Protein AF-A0A178KLU5-F1 (afdb_monomer_lite)

Structure (mmCIF, N/CA/C/O backbone):
data_AF-A0A178KLU5-F1
#
_entry.id   AF-A0A178KLU5-F1
#
loop_
_atom_site.group_PDB
_atom_site.id
_atom_site.type_symbol
_atom_site.label_atom_id
_atom_site.label_alt_id
_atom_site.label_comp_id
_atom_site.label_asym_id
_atom_site.label_entity_id
_atom_site.label_seq_id
_atom_site.pdbx_PDB_ins_code
_atom_site.Cartn_x
_atom_site.Cartn_y
_atom_site.Cartn_z
_atom_site.occupancy
_atom_site.B_iso_or_equiv
_atom_site.auth_seq_id
_atom_site.auth_comp_id
_atom_site.auth_asym_id
_atom_site.auth_atom_id
_atom_site.pdbx_PDB_model_num
ATOM 1 N N . MET A 1 1 ? -0.956 -1.190 -17.703 1.00 75.81 1 MET A N 1
ATOM 2 C CA . MET A 1 1 ? -1.504 -1.656 -16.407 1.00 75.81 1 MET A CA 1
ATOM 3 C C . MET A 1 1 ? -0.330 -2.110 -15.546 1.00 75.81 1 MET A C 1
ATOM 5 O O . MET A 1 1 ? 0.378 -3.008 -15.987 1.00 75.81 1 MET A O 1
ATOM 9 N N . THR A 1 2 ? -0.073 -1.454 -14.412 1.00 88.25 2 THR A N 1
ATOM 10 C CA . THR A 1 2 ? 1.103 -1.701 -13.548 1.00 88.25 2 THR A CA 1
ATOM 11 C C . THR A 1 2 ? 0.933 -2.944 -12.670 1.00 88.25 2 THR A C 1
ATOM 13 O O . THR A 1 2 ? -0.189 -3.430 -12.498 1.00 88.25 2 THR A O 1
ATOM 16 N N . ILE A 1 3 ? 2.029 -3.452 -12.101 1.00 90.88 3 ILE A N 1
ATOM 17 C CA . ILE A 1 3 ? 2.013 -4.553 -11.126 1.00 90.88 3 ILE A CA 1
ATOM 18 C C . ILE A 1 3 ? 1.163 -4.166 -9.909 1.00 90.88 3 ILE A C 1
ATOM 20 O O . ILE A 1 3 ? 0.290 -4.940 -9.517 1.00 90.88 3 ILE A O 1
ATOM 24 N N . ALA A 1 4 ? 1.326 -2.946 -9.382 1.00 91.81 4 ALA A N 1
ATOM 25 C CA . ALA A 1 4 ? 0.518 -2.436 -8.273 1.00 91.81 4 ALA A CA 1
ATOM 26 C C . ALA A 1 4 ? -0.995 -2.505 -8.554 1.00 91.81 4 ALA A C 1
ATOM 28 O O . ALA A 1 4 ? -1.751 -3.009 -7.728 1.00 91.81 4 ALA A O 1
ATOM 29 N N . ASN A 1 5 ? -1.445 -2.080 -9.741 1.00 90.06 5 ASN A N 1
ATOM 30 C CA . ASN A 1 5 ? -2.868 -2.121 -10.104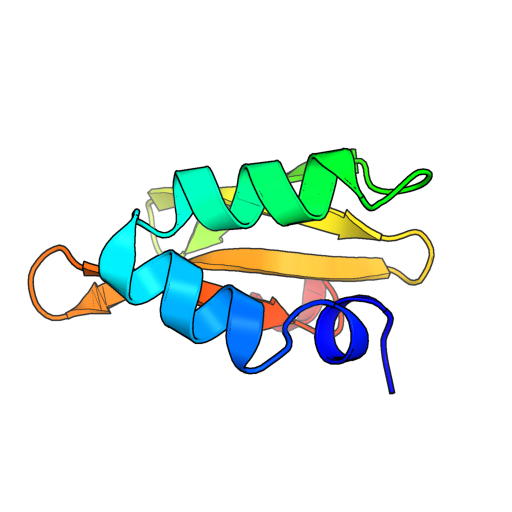 1.00 90.06 5 ASN A CA 1
ATOM 31 C C . ASN A 1 5 ? -3.404 -3.546 -10.286 1.00 90.06 5 ASN A C 1
ATOM 33 O O . ASN A 1 5 ? -4.589 -3.786 -10.079 1.00 90.06 5 ASN A O 1
ATOM 37 N N . LYS A 1 6 ? -2.554 -4.497 -10.687 1.00 89.69 6 LYS A N 1
ATOM 38 C CA . LYS A 1 6 ? -2.943 -5.911 -10.788 1.00 89.69 6 LYS A CA 1
ATOM 39 C C . LYS A 1 6 ? -3.059 -6.566 -9.411 1.00 89.69 6 LYS A C 1
ATOM 41 O O . LYS A 1 6 ? -3.940 -7.395 -9.207 1.00 89.69 6 LYS A O 1
ATOM 46 N N . LEU A 1 7 ? -2.165 -6.214 -8.487 1.00 90.06 7 LEU A N 1
ATOM 47 C CA . LEU A 1 7 ? -2.103 -6.812 -7.153 1.00 90.06 7 LEU A CA 1
ATOM 48 C C . LEU A 1 7 ? -3.097 -6.192 -6.170 1.00 90.06 7 LEU A C 1
ATOM 50 O O . LEU A 1 7 ? -3.623 -6.911 -5.318 1.00 90.06 7 LEU A O 1
ATOM 54 N N . LEU A 1 8 ? -3.417 -4.901 -6.309 1.00 90.88 8 LEU A N 1
ATOM 55 C CA . LEU A 1 8 ? -4.469 -4.243 -5.534 1.00 90.88 8 LEU A CA 1
ATOM 56 C C . LEU A 1 8 ? -5.861 -4.616 -6.070 1.00 90.88 8 LEU A C 1
ATOM 58 O O . LEU A 1 8 ? -6.609 -3.799 -6.599 1.00 90.88 8 LEU A O 1
ATOM 62 N N . SER A 1 9 ? -6.188 -5.898 -5.955 1.00 89.38 9 SER A N 1
ATOM 63 C CA . SER A 1 9 ? -7.479 -6.451 -6.353 1.00 89.38 9 SER A CA 1
ATOM 64 C C . SER A 1 9 ? -8.592 -6.067 -5.365 1.00 89.38 9 SER A C 1
ATOM 66 O O . SER A 1 9 ? -8.307 -5.753 -4.204 1.00 89.38 9 SER A O 1
ATOM 68 N N . PRO A 1 10 ? -9.876 -6.178 -5.762 1.00 89.75 10 PRO A N 1
ATOM 69 C CA . PRO A 1 10 ? -11.002 -5.995 -4.845 1.00 89.75 10 PRO A CA 1
ATOM 70 C C . PRO A 1 10 ? -10.905 -6.853 -3.577 1.00 89.75 10 PRO A C 1
ATOM 72 O O . PRO A 1 10 ? -11.283 -6.398 -2.504 1.00 89.75 10 PRO A O 1
ATOM 75 N N . ALA A 1 11 ? -10.334 -8.060 -3.668 1.00 90.06 11 ALA A N 1
ATOM 76 C CA . ALA A 1 11 ? -10.136 -8.935 -2.515 1.00 90.06 11 ALA A CA 1
ATOM 77 C C . ALA A 1 11 ? -9.161 -8.340 -1.484 1.00 90.06 11 ALA A C 1
ATOM 79 O O . ALA A 1 11 ? -9.437 -8.386 -0.289 1.00 90.06 11 ALA A O 1
ATOM 80 N N . ILE A 1 12 ? -8.058 -7.731 -1.938 1.00 91.12 12 ILE A N 1
ATOM 81 C CA . ILE A 1 12 ? -7.094 -7.051 -1.056 1.00 91.12 12 ILE A CA 1
ATOM 82 C C . ILE A 1 12 ? -7.711 -5.792 -0.440 1.00 91.12 12 ILE A C 1
ATOM 84 O O . ILE A 1 12 ? -7.471 -5.498 0.727 1.00 91.12 12 ILE A O 1
ATOM 88 N N . ILE A 1 13 ? -8.539 -5.065 -1.193 1.00 91.44 13 ILE A N 1
ATOM 89 C CA . ILE A 1 13 ? -9.253 -3.889 -0.677 1.00 91.44 13 ILE A CA 1
ATOM 90 C C . ILE A 1 13 ? -10.241 -4.298 0.423 1.00 91.44 13 ILE A C 1
ATOM 92 O O . ILE A 1 13 ? -10.300 -3.656 1.470 1.00 91.44 13 ILE A O 1
ATOM 96 N N . GLU A 1 14 ? -11.000 -5.373 0.218 1.00 92.62 14 GLU A N 1
ATOM 97 C CA . GLU A 1 14 ? -11.909 -5.896 1.241 1.00 92.62 14 GLU A CA 1
ATOM 98 C C . GLU A 1 14 ? -11.158 -6.440 2.460 1.00 92.62 14 GLU A C 1
ATOM 100 O O . GLU A 1 14 ? -11.576 -6.199 3.593 1.00 92.62 14 GLU A O 1
ATOM 105 N N . GLN A 1 15 ? -10.014 -7.098 2.256 1.00 91.25 15 GLN A N 1
ATOM 106 C CA . GLN A 1 15 ? -9.137 -7.509 3.35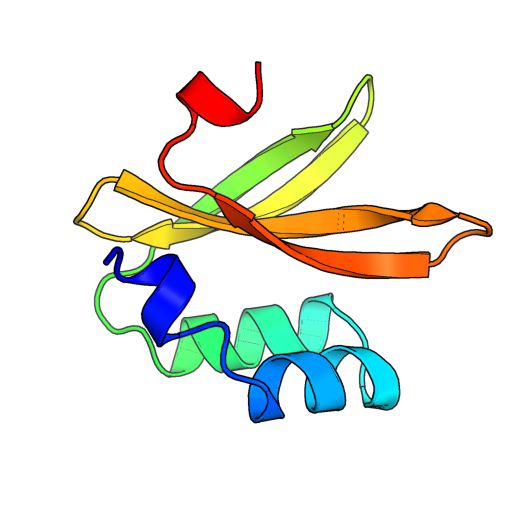1 1.00 91.25 15 GLN A CA 1
ATOM 107 C C . GLN A 1 15 ? -8.641 -6.295 4.147 1.00 91.25 15 GLN A C 1
ATOM 109 O O . GLN A 1 15 ? -8.746 -6.286 5.368 1.00 91.25 15 GLN A O 1
ATOM 114 N N . ALA A 1 16 ? -8.203 -5.224 3.477 1.00 92.44 16 ALA A N 1
ATOM 115 C CA . ALA A 1 16 ? -7.759 -3.997 4.138 1.00 92.44 16 ALA A CA 1
ATOM 116 C C . ALA A 1 16 ? -8.859 -3.353 5.001 1.00 9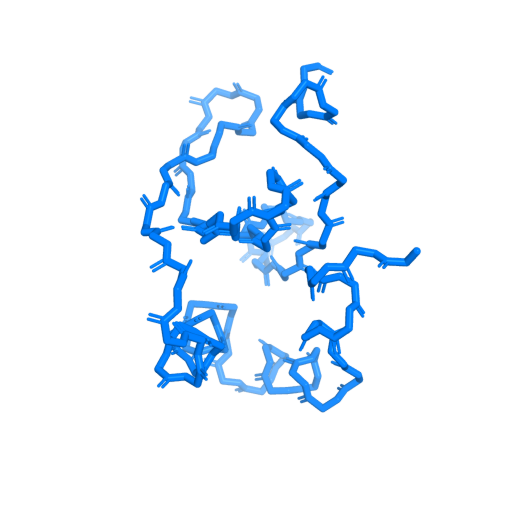2.44 16 ALA A C 1
ATOM 118 O O . ALA A 1 16 ? -8.558 -2.770 6.040 1.00 92.44 16 ALA A O 1
ATOM 119 N N . LYS A 1 17 ? -10.134 -3.482 4.610 1.00 90.44 17 LYS A N 1
ATOM 120 C CA . LYS A 1 17 ? -11.276 -2.999 5.406 1.00 90.44 17 LYS A CA 1
ATOM 121 C C . LYS A 1 17 ? -11.567 -3.865 6.632 1.00 90.44 17 LYS A C 1
ATOM 123 O O . LYS A 1 17 ? -12.004 -3.327 7.644 1.00 90.44 17 LYS A O 1
ATOM 128 N N . LYS A 1 18 ? -11.377 -5.184 6.533 1.00 92.00 18 LYS A N 1
ATOM 129 C CA . LYS A 1 18 ? -11.686 -6.141 7.610 1.00 92.00 18 LYS A CA 1
ATOM 130 C C . LYS A 1 18 ? -10.545 -6.296 8.608 1.00 92.00 18 LYS A C 1
ATOM 132 O O . LYS A 1 18 ? -10.781 -6.351 9.807 1.00 92.00 18 LYS A O 1
ATOM 137 N N . GLU A 1 19 ? -9.325 -6.373 8.097 1.00 92.00 19 GLU A N 1
ATOM 138 C CA . GLU A 1 19 ? -8.125 -6.743 8.848 1.00 92.00 19 GLU A CA 1
ATOM 139 C C . GLU A 1 19 ? -7.153 -5.569 9.008 1.00 92.00 19 GLU A C 1
ATOM 141 O O . GLU A 1 19 ? -6.200 -5.668 9.771 1.00 92.00 19 GLU A O 1
ATOM 146 N N . GLY A 1 20 ? -7.392 -4.448 8.324 1.00 92.88 20 GLY A N 1
ATOM 147 C CA . GLY A 1 20 ? -6.536 -3.265 8.355 1.00 92.88 20 GLY A CA 1
ATOM 148 C C . GLY A 1 20 ? -5.548 -3.199 7.187 1.00 92.88 20 GLY A C 1
ATOM 149 O O . GLY A 1 20 ? -5.131 -4.208 6.616 1.00 92.88 20 GLY A O 1
ATOM 150 N N . ALA A 1 21 ? -5.157 -1.973 6.826 1.00 93.88 21 ALA A N 1
ATOM 151 C CA . ALA A 1 21 ? -4.315 -1.716 5.658 1.00 93.88 21 ALA A CA 1
ATOM 152 C C . ALA A 1 21 ? -2.918 -2.352 5.759 1.00 93.88 21 ALA A C 1
ATOM 154 O O . ALA A 1 21 ? -2.416 -2.841 4.754 1.00 93.88 21 ALA A O 1
ATOM 155 N N . LEU A 1 22 ? -2.312 -2.386 6.952 1.00 93.62 22 LEU A N 1
ATOM 156 C CA . LEU A 1 22 ? -0.985 -2.983 7.157 1.00 93.62 22 LEU A CA 1
ATOM 157 C C . LEU A 1 22 ? -0.999 -4.505 6.960 1.00 93.62 22 LEU A C 1
ATOM 159 O O . LEU A 1 22 ? -0.173 -5.024 6.217 1.00 93.62 22 LEU A O 1
ATOM 163 N N . ASN A 1 23 ? -1.988 -5.202 7.522 1.00 94.12 23 ASN A N 1
ATOM 164 C CA . ASN A 1 23 ? -2.129 -6.655 7.366 1.00 94.12 23 ASN A CA 1
ATOM 165 C C . ASN A 1 23 ? -2.388 -7.046 5.899 1.00 94.12 23 ASN A C 1
ATOM 167 O O . ASN A 1 23 ? -1.831 -8.013 5.370 1.00 94.12 23 ASN A O 1
ATOM 171 N N . ALA A 1 24 ? -3.195 -6.247 5.196 1.00 94.44 24 ALA A N 1
ATOM 172 C CA . ALA A 1 24 ? -3.393 -6.418 3.763 1.00 94.44 24 ALA A CA 1
ATOM 173 C C . ALA A 1 24 ? -2.111 -6.118 2.958 1.00 94.44 24 ALA A C 1
ATOM 175 O O . ALA A 1 24 ? -1.803 -6.854 2.020 1.00 94.44 24 ALA A O 1
ATOM 176 N N . LEU A 1 25 ? -1.333 -5.090 3.328 1.00 94.31 25 LEU A N 1
ATOM 177 C CA . LEU A 1 25 ? -0.048 -4.772 2.690 1.00 94.31 25 LEU A CA 1
ATOM 178 C C . LEU A 1 25 ? 0.954 -5.922 2.848 1.00 94.31 25 LEU A C 1
ATOM 180 O O . LEU A 1 25 ? 1.589 -6.318 1.870 1.00 94.31 25 LEU A O 1
ATOM 184 N N . GLU A 1 26 ? 1.052 -6.492 4.049 1.00 92.94 26 GLU A N 1
ATOM 185 C CA . GLU A 1 26 ? 1.896 -7.652 4.341 1.00 92.94 26 GLU A CA 1
ATOM 186 C C . GLU A 1 26 ? 1.485 -8.866 3.500 1.00 92.94 26 GLU A C 1
ATOM 188 O O . GLU A 1 26 ? 2.332 -9.532 2.905 1.00 92.94 26 GLU A O 1
ATOM 193 N N . THR A 1 27 ? 0.179 -9.104 3.349 1.00 91.81 27 THR A N 1
ATOM 194 C CA . THR A 1 27 ? -0.338 -10.177 2.488 1.00 91.81 27 THR A CA 1
ATOM 195 C C . THR A 1 27 ? 0.087 -9.993 1.029 1.00 91.81 27 THR A C 1
ATOM 197 O O . THR A 1 27 ? 0.408 -10.971 0.344 1.00 91.81 27 THR A O 1
ATOM 200 N N . VAL A 1 28 ? 0.096 -8.754 0.524 1.00 91.50 28 VAL A N 1
ATOM 201 C CA . VAL A 1 28 ? 0.594 -8.468 -0.830 1.00 91.50 28 VAL A CA 1
ATOM 202 C C . VAL A 1 28 ? 2.101 -8.696 -0.907 1.00 91.50 28 VAL A C 1
ATOM 204 O O . VAL A 1 28 ? 2.560 -9.336 -1.853 1.00 91.50 28 VAL A O 1
ATOM 207 N N . TYR A 1 29 ? 2.860 -8.232 0.086 1.00 91.50 29 TYR A N 1
ATOM 208 C CA . TYR A 1 29 ? 4.308 -8.422 0.152 1.00 91.50 29 TYR A CA 1
ATOM 209 C C . TYR A 1 29 ? 4.696 -9.907 0.148 1.00 91.50 29 TYR A C 1
ATOM 211 O O . TYR A 1 29 ? 5.507 -10.327 -0.672 1.00 91.50 29 TYR A O 1
ATOM 219 N N . ALA A 1 30 ? 4.033 -10.731 0.964 1.00 89.00 30 ALA A N 1
ATOM 220 C CA . ALA A 1 30 ? 4.265 -12.174 1.036 1.00 89.00 30 ALA A CA 1
ATOM 221 C C . ALA A 1 30 ? 4.020 -12.899 -0.302 1.00 89.00 30 ALA A C 1
ATOM 223 O O . ALA A 1 30 ? 4.644 -13.920 -0.593 1.00 89.00 30 ALA A O 1
ATOM 224 N N . LYS A 1 31 ? 3.118 -12.372 -1.140 1.00 85.75 31 LYS A N 1
ATOM 225 C CA . LYS A 1 31 ? 2.809 -12.917 -2.473 1.00 85.75 31 LYS A CA 1
ATOM 226 C C . LYS A 1 31 ? 3.721 -12.361 -3.570 1.00 85.75 31 LYS A C 1
ATOM 228 O O . LYS A 1 31 ? 3.851 -12.978 -4.629 1.00 85.75 31 LYS A O 1
ATOM 233 N N . ALA A 1 32 ? 4.347 -11.209 -3.349 1.00 85.50 32 ALA A N 1
ATOM 234 C CA . ALA A 1 32 ? 5.137 -10.509 -4.348 1.00 85.50 32 ALA A CA 1
ATOM 235 C C . ALA A 1 32 ? 6.636 -10.833 -4.214 1.00 85.50 32 ALA A C 1
ATOM 237 O O . ALA A 1 32 ? 7.378 -10.150 -3.519 1.00 85.50 32 ALA A O 1
ATOM 238 N N . ARG A 1 33 ? 7.109 -11.842 -4.962 1.00 76.19 33 ARG A N 1
ATOM 239 C CA . ARG A 1 33 ? 8.513 -12.321 -4.947 1.00 76.19 33 ARG A CA 1
ATOM 240 C C . ARG A 1 33 ? 9.593 -11.278 -5.293 1.00 76.19 33 ARG A C 1
ATOM 242 O O . ARG A 1 33 ? 10.760 -11.532 -5.024 1.00 76.19 33 ARG A O 1
ATOM 249 N N . TYR A 1 34 ? 9.227 -10.147 -5.897 1.00 79.81 34 TYR A N 1
ATOM 250 C CA . TYR A 1 34 ? 10.154 -9.100 -6.361 1.00 79.81 34 TYR A CA 1
ATOM 251 C C . TYR A 1 34 ? 9.743 -7.697 -5.890 1.00 79.81 34 TYR A C 1
ATOM 253 O O . TYR A 1 34 ? 10.017 -6.710 -6.573 1.00 79.81 34 TYR A O 1
ATOM 261 N N . ALA A 1 35 ? 9.010 -7.609 -4.779 1.00 90.19 35 ALA A N 1
ATOM 262 C CA . ALA A 1 35 ? 8.684 -6.335 -4.152 1.00 90.19 35 ALA A CA 1
ATOM 263 C C . ALA A 1 35 ? 9.693 -6.009 -3.050 1.00 90.19 35 ALA A C 1
ATOM 265 O O . ALA A 1 35 ? 10.176 -6.906 -2.361 1.00 90.19 35 ALA A O 1
ATOM 266 N N . HIS A 1 36 ? 9.969 -4.726 -2.841 1.00 93.19 36 HIS A N 1
ATOM 267 C CA . HIS A 1 36 ? 10.752 -4.249 -1.705 1.00 93.19 36 HIS A CA 1
ATOM 268 C C . HIS A 1 36 ? 9.945 -3.273 -0.864 1.00 93.19 36 HIS A C 1
ATOM 270 O O . HIS A 1 36 ? 9.125 -2.503 -1.372 1.00 93.19 36 HIS A O 1
ATOM 276 N N . PHE A 1 37 ? 10.196 -3.305 0.441 1.00 93.31 37 PHE A N 1
ATOM 277 C CA . PHE A 1 37 ? 9.627 -2.343 1.369 1.00 93.31 37 PHE A CA 1
ATOM 278 C C . PHE A 1 37 ? 10.117 -0.927 1.051 1.00 93.31 37 PHE A C 1
ATOM 280 O O . PHE A 1 37 ? 11.288 -0.707 0.729 1.00 93.31 37 PHE A O 1
ATOM 287 N N . LYS A 1 38 ? 9.218 0.048 1.177 1.00 92.62 38 LYS A N 1
ATOM 288 C CA . LYS A 1 38 ? 9.509 1.461 0.962 1.00 92.62 38 LYS A CA 1
ATOM 289 C C . LYS A 1 38 ? 8.664 2.317 1.898 1.00 92.62 38 LYS A C 1
ATOM 291 O O . LYS A 1 38 ? 7.460 2.118 2.005 1.00 92.62 38 LYS A O 1
ATOM 296 N N . ARG A 1 39 ? 9.278 3.335 2.507 1.00 94.38 39 ARG A N 1
ATOM 297 C CA . ARG A 1 39 ? 8.524 4.380 3.210 1.00 94.38 39 ARG A CA 1
ATOM 298 C C . ARG A 1 39 ? 7.988 5.402 2.217 1.00 94.38 39 ARG A C 1
ATOM 300 O O . ARG A 1 39 ? 8.739 5.934 1.403 1.00 94.38 39 ARG A O 1
ATOM 307 N N . VAL A 1 40 ? 6.698 5.678 2.315 1.00 94.00 40 VAL A N 1
ATOM 308 C CA . VAL A 1 40 ? 5.956 6.602 1.462 1.00 94.00 40 VAL A CA 1
ATOM 309 C C . VAL A 1 40 ? 5.539 7.807 2.289 1.00 94.00 40 VAL A C 1
ATOM 311 O O . VAL A 1 40 ? 4.979 7.660 3.372 1.00 94.00 40 VAL A O 1
ATOM 314 N N . LYS A 1 41 ? 5.836 9.007 1.793 1.00 92.50 41 LYS A N 1
ATOM 315 C CA . LYS A 1 41 ? 5.494 10.253 2.474 1.00 92.50 41 LYS A CA 1
ATOM 316 C C . LYS A 1 41 ? 4.119 10.738 2.019 1.00 92.50 41 LYS A C 1
ATOM 318 O O . LYS A 1 41 ? 3.892 10.883 0.823 1.00 92.50 41 LYS A O 1
ATOM 323 N N . TRP A 1 42 ? 3.241 11.042 2.968 1.00 90.00 42 TRP A N 1
ATOM 324 C CA . TRP A 1 42 ? 1.964 11.713 2.727 1.00 90.00 42 TRP A CA 1
ATOM 325 C C . TRP A 1 42 ? 1.916 12.985 3.573 1.00 90.00 42 TRP A C 1
ATOM 327 O O . TRP A 1 42 ? 1.848 12.924 4.800 1.00 90.00 42 TRP A O 1
ATOM 337 N N . GLY A 1 43 ? 1.996 14.153 2.930 1.00 86.94 43 GLY A N 1
ATOM 338 C CA . GLY A 1 43 ? 2.109 15.425 3.648 1.00 86.94 43 GLY A CA 1
ATOM 339 C C . GLY A 1 43 ? 3.370 15.466 4.520 1.00 86.94 43 GLY A C 1
ATOM 340 O O . GLY A 1 43 ? 4.484 15.464 3.998 1.00 86.94 43 GLY A O 1
ATOM 341 N N . HIS A 1 44 ? 3.200 15.492 5.844 1.00 88.19 44 HIS A N 1
ATOM 342 C CA . HIS A 1 44 ? 4.300 15.525 6.821 1.00 88.19 44 HIS A CA 1
ATOM 343 C C . HIS A 1 44 ? 4.628 14.161 7.443 1.00 88.19 44 HIS A C 1
ATOM 345 O O . HIS A 1 44 ? 5.605 14.051 8.181 1.00 88.19 44 HIS A O 1
ATOM 351 N N . GLU A 1 45 ? 3.849 13.128 7.136 1.00 90.56 45 GLU A N 1
ATOM 352 C CA . GLU A 1 45 ? 3.942 11.818 7.774 1.00 90.56 45 GLU A CA 1
ATOM 353 C C . GLU A 1 45 ? 4.483 10.758 6.807 1.00 90.56 45 GLU A C 1
ATOM 355 O O . GLU A 1 45 ? 4.388 10.891 5.584 1.00 90.56 45 GLU A O 1
ATOM 360 N N . PHE A 1 46 ? 5.068 9.697 7.362 1.00 92.56 46 PHE A N 1
ATOM 361 C CA . PHE A 1 46 ? 5.580 8.555 6.606 1.00 92.56 46 PHE A CA 1
ATOM 362 C C . PHE A 1 46 ? 4.770 7.308 6.928 1.00 92.56 46 PHE A C 1
ATOM 364 O O . PHE A 1 46 ? 4.487 7.030 8.089 1.00 92.56 46 PHE A O 1
ATOM 371 N N . PHE A 1 47 ? 4.461 6.543 5.890 1.00 93.94 47 PHE A N 1
ATOM 372 C CA . PHE A 1 47 ? 3.673 5.323 5.955 1.00 93.94 47 PHE A CA 1
ATOM 373 C C . PHE A 1 47 ? 4.346 4.208 5.164 1.00 93.94 47 PHE A C 1
ATOM 375 O O . PHE A 1 47 ? 5.236 4.446 4.343 1.00 93.94 47 PHE A O 1
ATOM 382 N N . ASP A 1 48 ? 3.896 2.987 5.407 1.00 95.38 48 ASP A N 1
ATOM 383 C CA . ASP A 1 48 ? 4.459 1.805 4.778 1.00 95.38 48 ASP A CA 1
ATOM 384 C C . ASP A 1 48 ? 3.938 1.620 3.356 1.00 95.38 48 ASP A C 1
ATOM 386 O O . ASP A 1 48 ? 2.773 1.868 3.035 1.00 95.38 48 ASP A O 1
ATOM 390 N N . GLY A 1 49 ? 4.819 1.147 2.490 1.00 95.38 49 GLY A N 1
ATOM 391 C CA . GLY A 1 49 ? 4.498 0.781 1.129 1.00 95.38 49 GLY A CA 1
ATOM 392 C C . GLY A 1 49 ? 5.439 -0.290 0.609 1.00 95.38 49 GLY A C 1
ATOM 393 O O . GLY A 1 49 ? 6.463 -0.621 1.207 1.00 95.38 49 GLY A O 1
ATOM 394 N N . ILE A 1 50 ? 5.066 -0.836 -0.536 1.00 95.50 50 ILE A N 1
ATOM 395 C CA . ILE A 1 50 ? 5.843 -1.818 -1.277 1.00 95.50 50 ILE A CA 1
ATOM 396 C C . ILE A 1 50 ? 5.976 -1.333 -2.710 1.00 95.50 50 ILE A C 1
ATOM 398 O O . ILE A 1 50 ? 4.989 -0.948 -3.339 1.00 95.50 50 ILE A O 1
ATOM 402 N N . GLN A 1 51 ? 7.202 -1.319 -3.211 1.00 95.12 51 GLN A N 1
ATOM 403 C CA . GLN A 1 51 ? 7.502 -0.957 -4.586 1.00 95.12 51 GLN A CA 1
ATOM 404 C C . GLN A 1 51 ? 7.854 -2.217 -5.372 1.00 95.12 51 GLN A C 1
ATOM 406 O O . GLN A 1 51 ? 8.493 -3.134 -4.860 1.00 95.12 51 GLN A O 1
ATOM 411 N N . PHE A 1 52 ? 7.395 -2.265 -6.616 1.00 93.69 52 PHE A N 1
ATOM 412 C CA . PHE A 1 52 ? 7.582 -3.388 -7.522 1.00 93.69 52 PHE A CA 1
ATOM 413 C C . PHE A 1 52 ? 8.658 -3.071 -8.562 1.00 93.69 52 PHE A C 1
ATOM 415 O O . PHE A 1 52 ? 9.015 -1.913 -8.781 1.00 93.69 52 PHE A O 1
ATOM 422 N N . GLY A 1 53 ? 9.146 -4.107 -9.249 1.00 90.44 53 GLY A N 1
ATOM 423 C CA . GLY A 1 53 ? 10.191 -3.971 -10.269 1.00 90.44 53 GLY A CA 1
ATOM 424 C C . GLY A 1 53 ? 9.831 -3.079 -11.468 1.00 90.44 53 GLY A C 1
ATOM 425 O O . GLY A 1 53 ? 10.732 -2.604 -12.147 1.00 90.44 53 GLY A O 1
ATOM 426 N N . ASP A 1 54 ? 8.544 -2.807 -11.717 1.00 91.69 54 ASP A N 1
ATOM 427 C CA . ASP A 1 54 ? 8.093 -1.847 -12.741 1.00 91.69 54 ASP A CA 1
ATOM 428 C C . ASP A 1 54 ? 8.057 -0.389 -12.238 1.00 91.69 54 ASP A C 1
ATOM 430 O O . ASP A 1 54 ? 7.583 0.501 -12.940 1.00 91.69 54 ASP A O 1
ATOM 434 N N . GLY A 1 55 ? 8.526 -0.142 -11.011 1.00 91.81 55 GLY A N 1
ATOM 435 C CA . GLY A 1 55 ? 8.547 1.167 -10.362 1.00 91.81 55 GLY A CA 1
ATOM 436 C C . GLY A 1 55 ? 7.225 1.575 -9.707 1.00 91.81 55 GLY A C 1
ATOM 437 O O . GLY A 1 55 ? 7.222 2.536 -8.931 1.00 91.81 55 GLY A O 1
ATOM 438 N N . SER A 1 56 ? 6.132 0.845 -9.962 1.00 94.25 56 SER A N 1
ATOM 439 C CA . SER A 1 56 ? 4.838 1.074 -9.315 1.00 94.25 56 SER A CA 1
ATOM 440 C C . SER A 1 56 ? 4.861 0.660 -7.847 1.00 94.25 56 SER A C 1
ATOM 442 O O . SER A 1 56 ? 5.739 -0.087 -7.412 1.00 94.25 56 SER A O 1
ATOM 444 N N . LEU A 1 57 ? 3.902 1.146 -7.061 1.00 95.12 57 LEU A N 1
ATOM 445 C CA . LEU A 1 57 ? 3.859 0.890 -5.623 1.00 95.12 57 LEU A CA 1
ATOM 446 C C . LEU A 1 57 ? 2.435 0.726 -5.096 1.00 95.12 57 LEU A C 1
ATOM 448 O O . LEU A 1 57 ? 1.502 1.351 -5.596 1.00 95.12 57 LEU A O 1
ATOM 452 N N . ILE A 1 58 ? 2.281 -0.112 -4.072 1.00 95.62 58 ILE A N 1
ATOM 453 C CA . ILE A 1 58 ? 1.100 -0.122 -3.203 1.00 95.62 58 ILE A CA 1
ATOM 454 C C . ILE A 1 58 ? 1.520 0.500 -1.878 1.00 95.62 58 ILE A C 1
ATOM 456 O O . ILE A 1 58 ? 2.510 0.080 -1.288 1.00 95.62 58 ILE A O 1
ATOM 460 N N . ALA A 1 59 ? 0.782 1.501 -1.417 1.00 95.44 59 ALA A N 1
ATOM 461 C CA . ALA A 1 59 ? 1.110 2.242 -0.209 1.00 95.44 59 ALA A CA 1
ATOM 462 C C . ALA A 1 59 ? -0.092 2.357 0.717 1.00 95.44 59 ALA A C 1
ATOM 464 O O . ALA A 1 59 ? -1.234 2.483 0.267 1.00 95.44 59 ALA A O 1
ATOM 465 N N . VAL A 1 60 ? 0.187 2.371 2.015 1.00 95.19 60 VAL A N 1
ATOM 466 C CA . VAL A 1 60 ? -0.765 2.786 3.035 1.00 95.19 60 VAL A CA 1
ATOM 467 C C . VAL A 1 60 ? -0.925 4.293 2.939 1.00 95.19 60 VAL A C 1
ATOM 469 O O . VAL A 1 60 ? 0.054 5.025 3.037 1.00 95.19 60 VAL A O 1
ATOM 472 N N . LYS A 1 61 ? -2.157 4.756 2.742 1.00 93.12 61 LYS A N 1
ATOM 473 C CA . LYS A 1 61 ? -2.521 6.171 2.701 1.00 93.12 61 LYS A CA 1
ATOM 474 C C . LYS A 1 61 ? -3.449 6.509 3.871 1.00 93.12 61 LYS A C 1
ATOM 476 O O . LYS A 1 61 ? -4.454 5.809 4.047 1.00 93.12 61 LYS A O 1
ATOM 481 N N . PRO A 1 62 ? -3.170 7.579 4.635 1.00 91.06 62 PRO A N 1
ATOM 482 C CA . PRO A 1 62 ? -4.115 8.088 5.616 1.00 91.06 62 PRO A CA 1
ATOM 483 C C . PRO A 1 62 ? -5.345 8.672 4.908 1.00 91.06 62 PRO A C 1
ATOM 485 O O . PRO A 1 62 ? -5.244 9.460 3.965 1.00 91.06 62 PRO A O 1
ATOM 488 N N . GLY A 1 63 ? -6.522 8.240 5.346 1.00 84.00 63 GLY A N 1
ATOM 489 C CA . GLY A 1 63 ? -7.826 8.758 4.950 1.00 84.00 63 GLY A CA 1
ATOM 490 C C . GLY A 1 63 ? -8.462 9.601 6.058 1.00 84.00 63 GLY A C 1
ATOM 491 O O . GLY A 1 63 ? -7.829 9.954 7.050 1.00 84.00 63 GLY A O 1
ATOM 492 N N . GLN A 1 64 ? -9.747 9.923 5.900 1.00 84.06 64 GLN A N 1
ATOM 493 C CA . GLN A 1 64 ? -10.496 10.673 6.913 1.00 84.06 64 GLN A CA 1
ATOM 494 C C . GLN A 1 64 ? -10.710 9.844 8.190 1.00 84.06 64 GLN A C 1
ATOM 496 O O . GLN A 1 64 ? -10.873 8.624 8.122 1.00 84.06 64 GLN A O 1
ATOM 501 N N . PHE A 1 65 ? -10.774 10.525 9.341 1.00 81.25 65 PHE A N 1
ATOM 502 C CA . PHE A 1 65 ? -11.101 9.937 10.649 1.00 81.25 65 PHE A CA 1
ATOM 503 C C . PHE A 1 65 ? -10.209 8.750 11.053 1.00 81.25 65 PHE A C 1
ATOM 505 O O . PHE A 1 65 ? -10.709 7.677 11.385 1.00 81.25 65 PHE A O 1
ATOM 512 N N . ASN A 1 66 ? -8.884 8.939 11.026 1.00 75.44 66 ASN A N 1
ATOM 513 C CA . ASN A 1 66 ? -7.892 7.941 11.457 1.00 75.44 66 ASN A CA 1
ATOM 514 C C . ASN A 1 66 ? -8.017 6.574 10.750 1.00 75.44 66 ASN A C 1
ATOM 516 O O . ASN A 1 66 ? -7.708 5.525 11.315 1.00 75.44 66 ASN A O 1
ATOM 520 N N . ARG A 1 67 ? -8.510 6.566 9.506 1.00 85.69 67 ARG A N 1
ATOM 521 C CA . ARG A 1 67 ? -8.575 5.357 8.680 1.00 85.69 67 ARG A CA 1
ATOM 522 C C . ARG A 1 67 ? -7.341 5.255 7.805 1.00 85.69 67 ARG A C 1
ATOM 524 O O . ARG A 1 67 ? -6.954 6.226 7.165 1.00 85.69 67 ARG A O 1
ATOM 531 N N . LEU A 1 68 ? -6.783 4.058 7.709 1.00 92.31 68 LEU A N 1
ATOM 532 C CA . LEU A 1 68 ? -5.726 3.730 6.760 1.00 92.31 68 LEU A CA 1
ATOM 533 C C . LEU A 1 68 ? -6.329 2.942 5.598 1.00 92.31 68 LEU A C 1
ATOM 535 O O . LEU A 1 68 ? -7.130 2.034 5.814 1.00 92.31 68 LEU A O 1
ATOM 539 N N . THR A 1 69 ? -5.949 3.281 4.370 1.00 93.06 69 THR A N 1
ATOM 540 C CA . THR A 1 69 ? -6.344 2.541 3.164 1.00 93.06 69 THR A CA 1
ATOM 541 C C . THR A 1 69 ? -5.120 2.147 2.355 1.00 93.06 69 THR A C 1
ATOM 543 O O . THR A 1 69 ? -4.046 2.710 2.543 1.00 93.06 69 THR A O 1
ATOM 546 N N . LEU A 1 70 ? -5.287 1.217 1.420 1.00 94.44 70 LEU A N 1
ATOM 547 C CA . LEU A 1 70 ? -4.282 0.924 0.406 1.00 94.44 70 LEU A CA 1
ATOM 548 C C . LEU A 1 70 ? -4.586 1.676 -0.885 1.00 94.44 70 LEU A C 1
ATOM 550 O O . LEU A 1 70 ? -5.739 1.755 -1.312 1.00 94.44 70 LEU A O 1
ATOM 554 N N . VAL A 1 71 ? -3.542 2.214 -1.507 1.00 94.25 71 VAL A N 1
ATOM 555 C CA . VAL A 1 71 ? -3.601 2.840 -2.830 1.00 94.25 71 VAL A CA 1
ATOM 556 C C . VAL A 1 71 ? -2.514 2.268 -3.723 1.00 94.25 71 VAL A C 1
ATOM 558 O O . VAL A 1 71 ? -1.406 2.005 -3.263 1.00 94.25 71 VAL A O 1
ATOM 561 N N . ALA A 1 72 ? -2.831 2.091 -5.001 1.00 94.38 72 ALA A N 1
ATOM 562 C CA . ALA A 1 72 ? -1.856 1.769 -6.029 1.00 94.38 72 ALA A CA 1
ATOM 563 C C . ALA A 1 72 ? -1.432 3.064 -6.727 1.00 94.38 72 ALA A C 1
ATOM 565 O O . ALA A 1 72 ? -2.273 3.878 -7.109 1.00 94.38 72 ALA A O 1
ATOM 566 N N . VAL A 1 73 ? -0.128 3.253 -6.889 1.00 93.31 73 VAL A N 1
ATOM 567 C CA . VAL A 1 73 ? 0.462 4.443 -7.500 1.00 93.31 73 VAL A CA 1
ATOM 568 C C . VAL A 1 73 ? 1.409 3.995 -8.606 1.00 93.31 73 VAL A C 1
ATOM 570 O O . VAL A 1 73 ? 2.136 3.009 -8.472 1.00 93.31 73 VAL A O 1
ATOM 573 N N . SER A 1 74 ? 1.368 4.691 -9.740 1.00 89.44 74 SER A N 1
ATOM 574 C CA . SER A 1 74 ? 2.124 4.320 -10.939 1.00 89.44 74 SER A CA 1
ATOM 575 C C . SER A 1 74 ? 3.634 4.476 -10.778 1.00 89.44 74 SER A C 1
ATOM 577 O O . SER A 1 74 ? 4.377 3.739 -11.416 1.00 89.44 74 SER A O 1
ATOM 579 N N . SER A 1 75 ? 4.080 5.412 -9.943 1.00 86.94 75 SER A N 1
ATOM 580 C CA . SER A 1 75 ? 5.488 5.638 -9.617 1.00 86.94 75 SER A CA 1
ATOM 581 C C . SER A 1 75 ? 5.618 6.544 -8.393 1.00 86.94 75 SER A C 1
ATOM 583 O O . SER A 1 75 ? 4.668 7.220 -8.004 1.00 86.94 75 SER A O 1
ATOM 585 N N . GLU A 1 76 ? 6.812 6.603 -7.806 1.00 79.62 76 GLU A N 1
ATOM 586 C CA . GLU A 1 76 ? 7.103 7.522 -6.699 1.00 79.62 76 GLU A CA 1
ATOM 587 C C . GLU A 1 76 ? 6.913 8.997 -7.077 1.00 79.62 76 GLU A C 1
ATOM 589 O O . GLU A 1 76 ? 6.438 9.777 -6.263 1.00 79.62 76 GLU A O 1
ATOM 594 N N . ALA A 1 77 ? 7.197 9.372 -8.326 1.00 79.50 77 ALA A N 1
ATOM 595 C CA . ALA A 1 77 ? 6.987 10.737 -8.808 1.00 79.50 77 ALA A CA 1
ATOM 596 C C . ALA A 1 77 ? 5.511 11.174 -8.758 1.00 79.50 77 ALA A C 1
ATOM 598 O O . ALA A 1 77 ? 5.232 12.364 -8.693 1.00 79.50 77 ALA A O 1
ATOM 599 N N . ALA A 1 78 ? 4.568 10.227 -8.761 1.00 78.56 78 ALA A N 1
ATOM 600 C CA . ALA A 1 78 ? 3.141 10.515 -8.632 1.00 78.56 78 ALA A CA 1
ATOM 601 C C . ALA A 1 78 ? 2.679 10.700 -7.170 1.00 78.56 78 ALA A C 1
ATOM 603 O O . ALA A 1 78 ? 1.490 10.895 -6.929 1.00 78.56 78 ALA A O 1
ATOM 604 N N . LEU A 1 79 ? 3.598 10.605 -6.200 1.00 75.50 79 LEU A N 1
ATOM 605 C CA . LEU A 1 79 ? 3.360 10.915 -4.785 1.00 75.50 79 LEU A CA 1
ATOM 606 C C . LEU A 1 79 ? 3.708 12.370 -4.419 1.00 75.50 79 LEU A C 1
ATOM 608 O O . LEU A 1 79 ? 3.433 12.770 -3.287 1.00 75.50 79 LEU A O 1
ATOM 612 N N . ALA A 1 80 ? 4.356 13.106 -5.331 1.00 61.00 80 ALA A N 1
ATOM 613 C CA . ALA A 1 80 ? 4.808 14.485 -5.140 1.00 61.00 80 ALA A CA 1
ATOM 614 C C . ALA A 1 80 ? 3.678 15.510 -5.309 1.00 61.00 80 ALA A C 1
ATOM 616 O O . ALA A 1 80 ? 2.770 15.268 -6.138 1.00 61.00 80 ALA A O 1
#

Organism: NCBI:txid858640

Sequence (80 aa):
MTIANKLLSPAIIEQAKKEGALNALETVYAKARYAHFKRVKWGHEFFDGIQFGDGSLIAVKPGQFNRLTLVAVSSEAALA

pLDDT: mean 89.76, std 6.05, range [61.0, 95.62]

Secondary structure (DSSP, 8-state):
--HHHHHS-HHHHHHHHHH-HHHHHHHHHHH-TT-EEEEEEETTEEEEEEE-TTS-EEEEEE-STT-EEEEEES-GGGG-

Radius of gyration: 11.52 Å; chains: 1; bounding box: 23×28×28 Å

Foldseek 3Di:
DDPLVVLPDPVLQVCCVVVNAVVSQVVSVVVQPAKDWDWADDPHDTFIWIAGPQQKIWTWDQDPPRGTGIDIGNHNVRSD

=== Feature glossary ===
Feature key, reading from the visual/contextual features back to the raw sequence:

Rendered structure images. Structure images are PyMOL renders from six orthogonal camera directions. Cartoon representation draws helices as coils and strands as arrows; sticks sho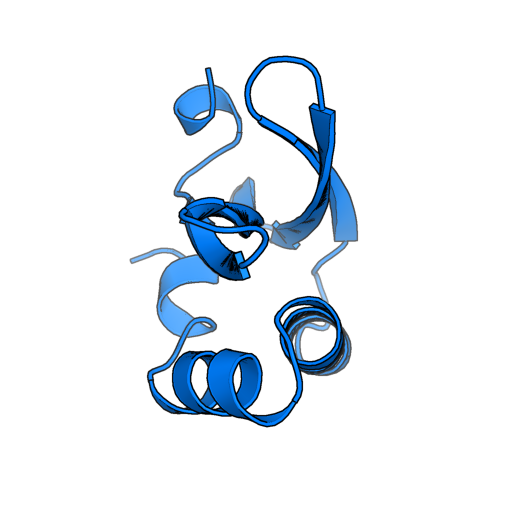ws the backbone as bonds; surface shows the solvent-excluded envelope. Rainbow coloring maps sequence position to hue (blue→red, N→C); chain coloring assigns a distinct color per polypeptide.

Contact-map, Ramachandran, and PAE plots. Three diagnostic plots accompany the record. The Cα contact map visualizes the tertiary structure as a 2D adjacency matrix (8 Å cutoff, sequence-local contacts suppressed). The Ramachandran plot shows the distribution of backbone (φ, ψ) torsions, with points in the α and β basins reflecting secondary structure content. The PAE plot shows AlphaFold's inter-residue confidence as a color matrix.

InterPro / GO / CATH / organism. The annotation block draws on four external resources. InterPro: which protein families and domains the sequence belongs to. GO: 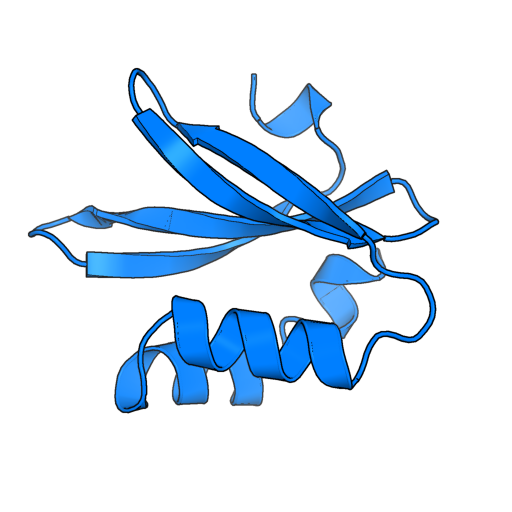standardized terms for what the protein does, what process it participates in, and where in the cell it acts. CATH: which structural fold it has in the CATH hierarchy. Organism: the species of origin.

Nearest PDB structures. Structural nearest neighbors (via Foldseek easy-search vs the PDB). Reported per hit: target PDB id, E-value, and alignment TM-score. A TM-score above ~0.5 is the conventional threshold for 'same fold'.

Predicted aligned error. Predicted aligned error is AlphaFold's pairwise confidence. Unlike pLDDT (per-residue), PAE is per-residue-pair and captures whether two parts of the structure are correctly placed relative to each other. Units are ångströms of expected positional error.

Solvent-accessible surface area. SASA measures how much of the protein is reachable by solvent. It is computed by rolling a water-sized probe over the atomic surface and summing the exposed area (Å²). Per-residue SASA distinguishes core (buried, low SASA) from surface (exposed, high SASA) residues; total SASA is a whole-molecule size measure.

B-factor. Crystallographic B-factors measure how much each atom's electron density is smeared out, in Å². They rise in mobile loops and surface residues and fall in the buried interior. In AlphaFold models this column is repurposed to hold pLDDT instead.

pLDDT. For AlphaFold models, the B-factor field carries pLDDT — the model's own estimate of local accuracy on a 0–100 scale. Regions with pLDDT<50 should be treated as essentially unmodeled; they often correspond to intrinsically disordered segments.

Backbone torsions (φ/ψ). φ (phi) and ψ (psi) are the two rotatable backbone dihedrals per residue: φ is the C(i-1)–N–Cα–C torsion, ψ is the N–Cα–C–N(i+1) torsion, both in degrees on (−180°, 180°]. α-helical residues cluster near (−60°, −45°); β-strand residues near (−120°, +130°). A Ramachandran plot is simply a scatter of (φ, ψ) for every residue.

Radius of gyration, Cα contacts, bounding box. Radius of gyration (Rg) is the root-mean-square distance of Cα atoms from their centroid — a single number for overall size and compactness. A globular domain of N residues has Rg ≈ 2.2·N^0.38 Å; an extended or disordered chain has a much larger Rg. The Cα contact count is 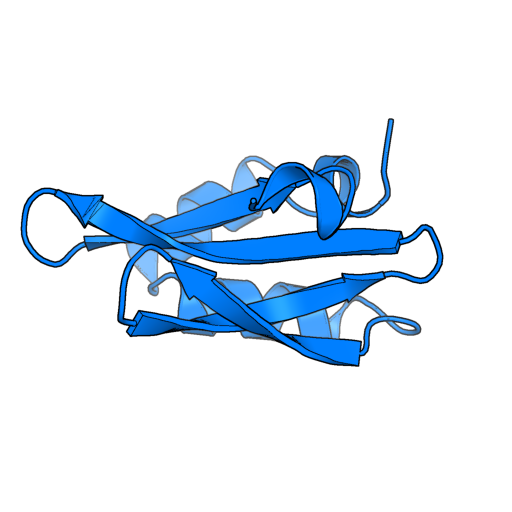the number of residue pairs whose Cα atoms are within 8 Å and are more than four positions apart in sequence — a standard proxy for tertiary packing density. The bounding box is the smallest axis-aligned box enclosing all Cα atoms.

Secondary structure (3-state, P-SEA). Three-state secondary structure (P-SEA) collapses the eight DSSP classes into helix (a), strand (b), and coil (c). P-SEA assigns these from Cα geometry alone — distances and angles — without requiring backbone oxygens, so it works on any Cα trace.

Secondary structure (8-state, DSSP). Secondary structure is the local, repeating backbone conformation. DSSP classifies it into eight states by reading the hydrogen-bond network: three helix types (H, G, I), two β types (E, B), two non-regular types (T, S), and unstructured coil (-).

Foldseek 3Di. The Foldseek 3Di string encodes local tertiary geometry as a 20-letter alphabet — one character per residue — derived from the relative positions of nearby Cα atoms. Unlike the amino-acid sequence, 3Di is a direct function of the 3D structure, so two proteins with the same fold have similar 3Di strings even at low sequence identity.

mmCIF coordinates. Structure coordinates are given as an mmCIF _atom_site loop: one row per atom with element, residue name, chain id, sequence number, and x/y/z position in Å. Only the four main-chain atoms per residue are included here; side chains are omitted to keep the record compact.

Sequence. This is the polypeptide sequence — one letter per residue, N-terminus first. Length ranges from a few dozen residues for small domains to over a thousand for large multi-domain proteins.